Protein AF-A0A6B3HSY4-F1 (afdb_monomer)

Solvent-accessible surface area (backbone atoms only — not comparable to full-atom values): 10167 Å² total; per-residue (Å²): 140,87,86,81,85,81,79,79,84,72,78,78,77,54,71,69,58,59,53,50,51,49,53,52,50,51,50,50,52,51,50,51,55,54,51,50,60,50,37,69,75,64,64,79,68,67,85,64,79,63,54,89,85,59,47,48,79,42,37,30,36,19,16,64,90,52,30,67,61,53,41,52,50,32,53,50,35,42,77,66,58,40,60,59,100,86,37,24,47,36,59,52,71,44,68,39,57,42,70,60,52,18,51,52,33,30,66,38,76,80,81,70,94,45,82,43,77,47,58,89,48,71,73,40,53,63,51,15,45,60,91,73,72,26,54,88,79,85,88,74,82,85,92,73,88,81,85,92,78,91,85,71,59,69,76,59,26,55,77,72,62,43,80,130

Structure (mmCIF, N/CA/C/O backbone):
data_AF-A0A6B3HSY4-F1
#
_entry.id   AF-A0A6B3HSY4-F1
#
loop_
_atom_site.group_PDB
_atom_site.id
_atom_site.type_symbol
_atom_site.label_atom_id
_atom_site.label_alt_id
_atom_site.label_comp_id
_atom_site.label_asym_id
_atom_site.label_entity_id
_atom_site.label_seq_id
_atom_site.pdbx_PDB_ins_code
_atom_site.Cartn_x
_atom_site.Cartn_y
_atom_site.Cartn_z
_atom_site.occupancy
_atom_site.B_iso_or_equiv
_atom_site.auth_seq_id
_atom_site.auth_comp_id
_atom_site.auth_asym_id
_atom_site.auth_atom_id
_atom_site.pdbx_PDB_model_num
ATOM 1 N N . MET A 1 1 ? 69.660 6.585 -79.206 1.00 35.03 1 MET A N 1
ATOM 2 C CA . MET A 1 1 ? 70.051 7.619 -78.227 1.00 35.03 1 MET A CA 1
ATOM 3 C C . MET A 1 1 ? 69.081 8.784 -78.348 1.00 35.03 1 MET A C 1
ATOM 5 O O . MET A 1 1 ? 68.630 9.022 -79.464 1.00 35.03 1 MET A O 1
ATOM 9 N N . PRO A 1 2 ? 68.687 9.367 -77.209 1.00 53.69 2 PRO A N 1
ATOM 10 C CA . PRO A 1 2 ? 67.315 9.768 -76.884 1.00 53.69 2 PRO A CA 1
ATOM 11 C C . PRO A 1 2 ? 67.216 11.296 -76.677 1.00 53.69 2 PRO A C 1
ATOM 13 O O . PRO A 1 2 ? 68.219 11.990 -76.779 1.00 53.69 2 PRO A O 1
ATOM 16 N N . ASP A 1 3 ? 66.038 11.911 -76.698 1.00 45.91 3 ASP A N 1
ATOM 17 C CA . ASP A 1 3 ? 65.198 12.350 -75.564 1.00 45.91 3 ASP A CA 1
ATOM 18 C C . ASP A 1 3 ? 64.244 13.401 -76.208 1.00 45.91 3 ASP A C 1
ATOM 20 O O . ASP A 1 3 ? 64.614 14.037 -77.191 1.00 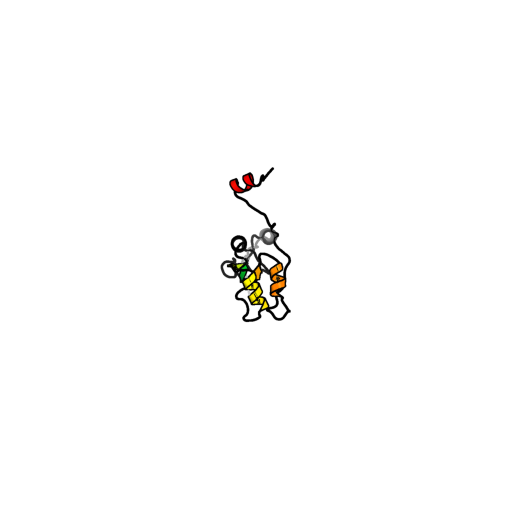45.91 3 ASP A O 1
ATOM 24 N N . ALA A 1 4 ? 62.996 13.639 -75.814 1.00 53.06 4 ALA A N 1
ATOM 25 C CA . ALA A 1 4 ? 62.604 13.990 -74.468 1.00 53.06 4 ALA A CA 1
ATOM 26 C C . ALA A 1 4 ? 61.105 13.756 -74.242 1.00 53.06 4 ALA A C 1
ATOM 28 O O . ALA A 1 4 ? 60.236 14.131 -75.029 1.00 53.06 4 ALA A O 1
ATOM 29 N N . TYR A 1 5 ? 60.856 13.151 -73.092 1.00 53.94 5 TYR A N 1
ATOM 30 C CA . TYR A 1 5 ? 59.591 13.026 -72.398 1.00 53.94 5 TYR A CA 1
ATOM 31 C C . TYR A 1 5 ? 59.143 14.416 -71.913 1.00 53.94 5 TYR A C 1
ATOM 33 O O . TYR A 1 5 ? 59.863 15.058 -71.147 1.00 53.94 5 TYR A O 1
ATOM 41 N N . ALA A 1 6 ? 57.975 14.895 -72.344 1.00 50.16 6 ALA A N 1
ATOM 42 C CA . ALA A 1 6 ? 57.343 16.060 -71.729 1.00 50.16 6 ALA A CA 1
ATOM 43 C C . ALA A 1 6 ? 56.609 15.601 -70.454 1.00 50.16 6 ALA A C 1
ATOM 45 O O . ALA A 1 6 ? 55.813 14.662 -70.533 1.00 50.16 6 ALA A O 1
ATOM 46 N N . PRO A 1 7 ? 56.869 16.199 -69.279 1.00 47.66 7 PRO A N 1
ATOM 47 C CA . PRO A 1 7 ? 56.179 15.816 -68.060 1.00 47.66 7 PRO A CA 1
ATOM 48 C C . PRO A 1 7 ? 54.752 16.370 -68.065 1.00 47.66 7 PRO A C 1
ATOM 50 O O . PRO A 1 7 ? 54.511 17.514 -68.446 1.00 47.66 7 PRO A O 1
ATOM 53 N N . GLU A 1 8 ? 53.811 15.551 -67.599 1.00 49.72 8 GLU A N 1
ATOM 54 C CA . GLU A 1 8 ? 52.477 16.001 -67.218 1.00 49.72 8 GLU A CA 1
ATOM 55 C C . GLU A 1 8 ? 52.598 17.073 -66.128 1.00 49.72 8 GLU A C 1
ATOM 57 O O . GLU A 1 8 ? 53.184 16.834 -65.065 1.00 49.72 8 GLU A O 1
ATOM 62 N N . GLU A 1 9 ? 52.032 18.255 -66.376 1.00 44.28 9 GLU A N 1
ATOM 63 C CA . GLU A 1 9 ? 51.854 19.279 -65.352 1.00 44.28 9 GLU A CA 1
ATOM 64 C C . GLU A 1 9 ? 50.887 18.756 -64.287 1.00 44.28 9 GLU A C 1
ATOM 66 O O . GLU A 1 9 ? 49.662 18.848 -64.381 1.00 44.28 9 GLU A O 1
ATOM 71 N N . ARG A 1 10 ? 51.462 18.180 -63.233 1.00 51.19 10 ARG A N 1
ATOM 72 C CA . ARG A 1 10 ? 50.762 17.895 -61.990 1.00 51.19 10 ARG A CA 1
ATOM 73 C C . ARG A 1 10 ? 50.416 19.237 -61.360 1.00 51.19 10 ARG A C 1
ATOM 75 O O . ARG A 1 10 ? 51.252 19.842 -60.699 1.00 51.19 10 ARG A O 1
ATOM 82 N N . GLY A 1 11 ? 49.193 19.702 -61.615 1.00 46.56 11 GLY A N 1
ATOM 83 C CA . GLY A 1 11 ? 48.657 20.940 -61.067 1.00 46.56 11 GLY A CA 1
ATOM 84 C C . GLY A 1 11 ? 48.938 21.037 -59.571 1.00 46.56 11 GLY A C 1
ATOM 85 O O . GLY A 1 11 ? 48.378 20.287 -58.767 1.00 46.56 11 GLY A O 1
ATOM 86 N N . ASP A 1 12 ? 49.827 21.961 -59.215 1.00 47.53 12 ASP A N 1
ATOM 87 C CA . ASP A 1 12 ? 50.158 22.297 -57.842 1.00 47.53 12 ASP A CA 1
ATOM 88 C C . ASP A 1 12 ? 48.895 22.833 -57.165 1.00 47.53 12 ASP A C 1
ATOM 90 O O . ASP A 1 12 ? 48.492 23.993 -57.313 1.00 47.53 12 ASP A O 1
ATOM 94 N N . ALA A 1 13 ? 48.223 21.963 -56.413 1.00 49.47 13 ALA A N 1
ATOM 95 C CA . ALA A 1 13 ? 47.130 22.354 -55.545 1.00 49.47 13 ALA A CA 1
ATOM 96 C C . ALA A 1 13 ? 47.703 23.259 -54.447 1.00 49.47 13 ALA A C 1
ATOM 98 O O . ALA A 1 13 ? 48.200 22.802 -53.418 1.00 49.47 13 ALA A O 1
ATOM 99 N N . SER A 1 14 ? 47.647 24.564 -54.711 1.00 53.22 14 SER A N 1
ATOM 100 C CA . SER A 1 14 ? 48.175 25.639 -53.874 1.00 53.22 14 SER A CA 1
ATOM 101 C C . SER A 1 14 ? 48.049 25.361 -52.356 1.00 53.22 14 SER A C 1
ATOM 103 O O . SER A 1 14 ? 46.947 25.117 -51.846 1.00 53.22 14 SER A O 1
ATOM 105 N N . PRO A 1 15 ? 49.147 25.472 -51.577 1.00 54.09 15 PRO A N 1
ATOM 106 C CA . PRO A 1 15 ? 49.188 25.103 -50.152 1.00 54.09 15 PRO A CA 1
ATOM 107 C C . PRO A 1 15 ? 48.216 25.916 -49.279 1.00 54.09 15 PRO A C 1
ATOM 109 O O . PRO A 1 15 ? 47.851 25.511 -48.172 1.00 54.09 15 PRO A O 1
ATOM 112 N N . ARG A 1 16 ? 47.743 27.056 -49.797 1.00 54.75 16 ARG A N 1
ATOM 113 C CA . ARG A 1 16 ? 46.742 27.927 -49.169 1.00 54.75 16 ARG A CA 1
ATOM 114 C C . ARG A 1 16 ? 45.350 27.290 -49.119 1.00 54.75 16 ARG A C 1
ATOM 116 O O . ARG A 1 16 ? 44.629 27.505 -48.146 1.00 54.75 16 ARG A O 1
ATOM 123 N N . ARG A 1 17 ? 44.978 26.482 -50.120 1.00 56.47 17 ARG A N 1
ATOM 124 C CA . ARG A 1 17 ? 43.678 25.789 -50.162 1.00 56.47 17 ARG A CA 1
ATOM 125 C C . ARG A 1 17 ? 43.635 24.675 -49.119 1.00 56.47 17 ARG A C 1
ATOM 127 O O . ARG A 1 17 ? 42.695 24.619 -48.338 1.00 56.47 17 ARG A O 1
ATOM 134 N N . ARG A 1 18 ? 44.721 23.898 -49.012 1.00 58.88 18 ARG A N 1
ATOM 135 C CA . ARG A 1 18 ? 44.873 22.819 -48.021 1.00 58.88 18 ARG A CA 1
ATOM 136 C C . ARG A 1 18 ? 44.822 23.339 -46.581 1.00 58.88 18 ARG A C 1
ATOM 138 O O . ARG A 1 18 ? 44.135 22.755 -45.753 1.00 58.88 18 ARG A O 1
ATOM 145 N N . ARG A 1 19 ? 45.478 24.472 -46.289 1.00 60.78 19 ARG A N 1
ATOM 146 C CA . ARG A 1 19 ? 45.417 25.116 -44.960 1.00 60.78 19 ARG A CA 1
ATOM 147 C C . ARG A 1 19 ? 44.016 25.616 -44.602 1.00 60.78 19 ARG A C 1
ATOM 149 O O . ARG A 1 19 ? 43.606 25.455 -43.459 1.00 60.78 19 ARG A O 1
ATOM 156 N N . ARG A 1 20 ? 43.266 26.171 -45.564 1.00 67.75 20 ARG A N 1
ATOM 157 C CA . ARG A 1 20 ? 41.861 26.564 -45.349 1.00 67.75 20 ARG A CA 1
ATOM 158 C C . ARG A 1 20 ? 40.964 25.356 -45.093 1.00 67.75 20 ARG A C 1
ATOM 160 O O . ARG A 1 20 ? 40.154 25.409 -44.180 1.00 67.75 20 ARG A O 1
ATOM 167 N N . THR A 1 21 ? 41.138 24.265 -45.838 1.00 69.00 21 THR A N 1
ATOM 168 C CA . THR A 1 21 ? 40.371 23.030 -45.616 1.00 69.00 21 THR A CA 1
ATOM 169 C C . THR A 1 21 ? 40.663 22.426 -44.245 1.00 69.00 21 THR A C 1
ATOM 171 O O . THR A 1 21 ? 39.731 22.023 -43.562 1.00 69.00 21 THR A O 1
ATOM 174 N N . ILE A 1 22 ? 41.927 22.428 -43.808 1.00 72.44 22 ILE A N 1
ATOM 175 C CA . ILE A 1 22 ? 42.305 21.948 -42.472 1.00 72.44 22 ILE A CA 1
ATOM 176 C C . ILE A 1 22 ? 41.674 22.822 -41.387 1.00 72.44 22 ILE A C 1
ATOM 178 O O . ILE A 1 22 ? 41.094 22.271 -40.465 1.00 72.44 22 ILE A O 1
ATOM 182 N N . ALA A 1 23 ? 41.723 24.152 -41.518 1.00 72.38 23 ALA A N 1
ATOM 183 C CA . ALA A 1 23 ? 41.128 25.068 -40.541 1.00 72.38 23 ALA A CA 1
ATOM 184 C C . ALA A 1 23 ? 39.599 24.930 -40.440 1.00 72.38 23 ALA A C 1
ATOM 186 O O . ALA A 1 23 ? 39.043 24.991 -39.348 1.00 72.38 23 ALA A O 1
ATOM 187 N N . ILE A 1 24 ? 38.918 24.723 -41.572 1.00 73.94 24 ILE A N 1
ATOM 188 C CA . ILE A 1 24 ? 37.468 24.484 -41.603 1.00 73.94 24 ILE A CA 1
ATOM 189 C C . ILE A 1 24 ? 37.142 23.119 -40.988 1.00 73.94 24 ILE A C 1
ATOM 191 O O . ILE A 1 24 ? 36.197 23.015 -40.213 1.00 73.94 24 ILE A O 1
ATOM 195 N N . ALA A 1 25 ? 37.940 22.089 -41.281 1.00 71.31 25 ALA A N 1
ATOM 196 C CA . ALA A 1 25 ? 37.763 20.759 -40.711 1.00 71.31 25 ALA A CA 1
ATOM 197 C C . ALA A 1 25 ? 37.989 20.750 -39.192 1.00 71.31 25 ALA A C 1
ATOM 199 O O . ALA A 1 25 ? 37.183 20.171 -38.472 1.00 71.31 25 ALA A O 1
ATOM 200 N N . THR A 1 26 ? 39.023 21.427 -38.677 1.00 71.31 26 THR A N 1
ATOM 201 C CA . THR A 1 26 ? 39.226 21.542 -37.225 1.00 71.31 26 THR A CA 1
ATOM 202 C C . THR A 1 26 ? 38.129 22.352 -36.554 1.00 71.31 26 THR A C 1
ATOM 204 O O . THR A 1 26 ? 37.686 21.945 -35.488 1.00 71.31 26 THR A O 1
ATOM 207 N N . LEU A 1 27 ? 37.640 23.438 -37.163 1.00 73.81 27 LEU A N 1
ATOM 208 C CA . LEU A 1 27 ? 36.485 24.183 -36.641 1.00 73.81 27 LEU A CA 1
ATOM 209 C C . LEU A 1 27 ? 35.212 23.334 -36.608 1.00 73.81 27 LEU A C 1
ATOM 211 O O . LEU A 1 27 ? 34.491 23.377 -35.618 1.00 73.81 27 LEU A O 1
ATOM 215 N N . LEU A 1 28 ? 34.958 22.538 -37.649 1.00 73.25 28 LEU A N 1
ATOM 216 C CA . LEU A 1 28 ? 33.833 21.602 -37.693 1.00 73.25 28 LEU A CA 1
ATOM 217 C C . LEU A 1 28 ? 33.948 20.530 -36.611 1.00 73.25 28 LEU A C 1
ATOM 219 O O . LEU A 1 28 ? 32.983 20.293 -35.898 1.00 73.25 28 LEU A O 1
ATOM 223 N N . VAL A 1 29 ? 35.123 19.920 -36.443 1.00 73.00 29 VAL A N 1
ATOM 224 C CA . VAL A 1 29 ? 35.352 18.924 -35.385 1.00 73.00 29 VAL A CA 1
ATOM 225 C C . VAL A 1 29 ? 35.188 19.552 -34.003 1.00 73.00 29 VAL A C 1
ATOM 227 O O . VAL A 1 29 ? 34.550 18.951 -33.145 1.00 73.00 29 VAL A O 1
ATOM 230 N N . LEU A 1 30 ? 35.695 20.770 -33.787 1.00 68.44 30 LEU A N 1
ATOM 231 C CA . LEU A 1 30 ? 35.527 21.472 -32.515 1.00 68.44 30 LEU A CA 1
ATOM 232 C C . LEU A 1 30 ? 34.057 21.821 -32.255 1.00 68.44 30 LEU A C 1
ATOM 234 O O . LEU A 1 30 ? 33.612 21.673 -31.126 1.00 68.44 30 LEU A O 1
ATOM 238 N N . ALA A 1 31 ? 33.309 22.239 -33.280 1.00 66.81 31 ALA A N 1
ATOM 239 C CA . ALA A 1 31 ? 31.882 22.550 -33.185 1.00 66.81 31 ALA A CA 1
ATOM 240 C C . ALA A 1 31 ? 31.024 21.301 -32.938 1.00 66.81 31 ALA A C 1
ATOM 242 O O . ALA A 1 31 ? 30.077 21.348 -32.159 1.00 66.81 31 ALA A O 1
ATOM 243 N N . VAL A 1 32 ? 31.370 20.169 -33.557 1.00 63.78 32 VAL A N 1
ATOM 244 C CA . VAL A 1 32 ? 30.716 18.883 -33.291 1.00 63.78 32 VAL A CA 1
ATOM 245 C C . VAL A 1 32 ? 31.055 18.400 -31.882 1.00 63.78 32 VAL A C 1
ATOM 247 O O . VAL A 1 32 ? 30.155 17.968 -31.180 1.00 63.78 32 VAL A O 1
ATOM 250 N N . ALA A 1 33 ? 32.307 18.522 -31.432 1.00 60.44 33 ALA A N 1
ATOM 251 C CA . ALA A 1 33 ? 32.730 18.101 -30.094 1.00 60.44 33 ALA A CA 1
ATOM 252 C C . ALA A 1 33 ? 32.151 18.978 -28.967 1.00 60.44 33 ALA A C 1
ATOM 254 O O . ALA A 1 33 ? 31.811 18.468 -27.900 1.00 60.44 33 ALA A O 1
ATOM 255 N N . THR A 1 34 ? 32.008 20.290 -29.184 1.00 58.34 34 THR A N 1
ATOM 256 C CA . THR A 1 34 ? 31.323 21.173 -28.227 1.00 58.34 34 THR A CA 1
ATOM 257 C C . THR A 1 34 ? 29.809 20.998 -28.287 1.00 58.34 34 THR A C 1
ATOM 259 O O . THR A 1 34 ? 29.166 20.993 -27.240 1.00 58.34 34 THR A O 1
ATOM 262 N N . GLY A 1 35 ? 29.236 20.780 -29.474 1.00 52.75 35 GLY A N 1
ATOM 263 C CA . GLY A 1 35 ? 27.810 20.508 -29.655 1.00 52.75 35 GLY A CA 1
ATOM 264 C C . GLY A 1 35 ? 27.361 19.189 -29.023 1.00 52.75 35 GLY A C 1
ATOM 265 O O . GLY A 1 35 ? 26.340 19.155 -28.338 1.00 52.75 35 GLY A O 1
ATOM 266 N N . THR A 1 36 ? 28.146 18.117 -29.170 1.00 52.06 36 THR A N 1
ATOM 267 C CA . THR A 1 36 ? 27.852 16.833 -28.520 1.00 52.06 36 THR A CA 1
ATOM 268 C C . THR A 1 36 ? 27.968 16.943 -27.009 1.00 52.06 36 THR A C 1
ATOM 270 O O . THR A 1 36 ? 27.047 16.520 -26.325 1.00 52.06 36 THR A O 1
ATOM 273 N N . GLY A 1 37 ? 29.010 17.592 -26.474 1.00 49.25 37 GLY A N 1
ATOM 274 C CA . GLY A 1 37 ? 29.203 17.752 -25.026 1.00 49.25 37 GLY A CA 1
ATOM 275 C C . GLY A 1 37 ? 28.045 18.446 -24.290 1.00 49.25 37 GLY A C 1
ATOM 276 O O . GLY A 1 37 ? 27.751 18.098 -23.146 1.00 49.25 37 GLY A O 1
ATOM 277 N N . VAL A 1 38 ? 27.358 19.392 -24.940 1.00 50.09 38 VAL A N 1
ATOM 278 C CA . VAL A 1 38 ? 26.178 20.073 -24.372 1.00 50.09 38 VAL A CA 1
ATOM 279 C C . VAL A 1 38 ? 24.917 19.209 -24.503 1.00 50.09 38 VAL A C 1
ATOM 281 O O . VAL A 1 38 ? 24.108 19.174 -23.578 1.00 50.09 38 VAL A O 1
ATOM 284 N N . ALA A 1 39 ? 24.774 18.446 -25.590 1.00 48.97 39 ALA A N 1
ATOM 285 C CA . ALA A 1 39 ? 23.638 17.546 -25.789 1.00 48.97 39 ALA A CA 1
ATOM 286 C C . ALA A 1 39 ? 23.619 16.372 -24.791 1.00 48.97 39 ALA A C 1
ATOM 288 O O . ALA A 1 39 ? 22.553 16.038 -24.277 1.00 48.97 39 ALA A O 1
ATOM 289 N N . VAL A 1 40 ? 24.782 15.794 -24.448 1.00 49.88 40 VAL A N 1
ATOM 290 C CA . VAL A 1 40 ? 24.849 14.684 -23.470 1.00 49.88 40 VAL A CA 1
ATOM 291 C C . VAL A 1 40 ? 24.553 15.139 -22.039 1.00 49.88 40 VAL A C 1
ATOM 293 O O . VAL A 1 40 ? 24.049 14.360 -21.240 1.00 49.88 40 VAL A O 1
ATOM 296 N N . LYS A 1 41 ? 24.838 16.404 -21.699 1.00 50.12 41 LYS A N 1
ATOM 297 C CA . LYS A 1 41 ? 24.519 16.976 -20.378 1.00 50.12 41 LYS A CA 1
ATOM 298 C C . LYS A 1 41 ? 23.095 17.527 -20.272 1.00 50.12 41 LYS A C 1
ATOM 300 O O . LYS A 1 41 ? 22.622 17.724 -19.159 1.00 50.12 41 LYS A O 1
ATOM 305 N N . GLY A 1 42 ? 22.437 17.789 -21.402 1.00 46.94 42 GLY A N 1
ATOM 306 C CA . GLY A 1 42 ? 21.089 18.356 -21.466 1.00 46.94 42 GLY A CA 1
ATOM 307 C C . GLY A 1 42 ? 19.950 17.334 -21.517 1.00 46.94 42 GLY A C 1
ATOM 308 O O . GLY A 1 42 ? 18.813 17.744 -21.708 1.00 46.94 42 GLY A O 1
ATOM 309 N N . GLY A 1 43 ? 20.228 16.028 -21.412 1.00 48.66 43 GLY A N 1
ATOM 310 C CA . GLY A 1 43 ? 19.194 14.980 -21.465 1.00 48.66 43 GLY A CA 1
ATOM 311 C C . GLY A 1 43 ? 18.529 14.794 -22.837 1.00 48.66 43 GLY A C 1
ATOM 312 O O . GLY A 1 43 ? 17.602 14.007 -22.969 1.00 48.66 43 GLY A O 1
ATOM 313 N N . LEU A 1 44 ? 19.011 15.480 -23.880 1.00 50.34 44 LEU A N 1
ATOM 314 C CA . LEU A 1 44 ? 18.425 15.446 -25.230 1.00 50.34 44 LEU A CA 1
ATOM 315 C C . LEU A 1 44 ? 18.770 14.171 -26.019 1.00 50.34 44 LEU A C 1
ATOM 317 O O . LEU A 1 44 ? 18.271 13.980 -27.123 1.00 50.34 44 LEU A O 1
ATOM 321 N N . LEU A 1 45 ? 19.638 13.318 -25.470 1.00 48.59 45 LEU A N 1
ATOM 322 C CA . LEU A 1 45 ? 20.042 12.027 -26.033 1.00 48.59 45 LEU A CA 1
ATOM 323 C C . LEU A 1 45 ? 19.936 10.919 -24.977 1.00 48.59 45 LEU A C 1
ATOM 325 O O . LEU A 1 45 ? 20.814 10.061 -24.875 1.00 48.59 45 LEU A O 1
ATOM 329 N N . SER A 1 46 ? 18.882 10.943 -24.159 1.00 50.72 46 SER A N 1
ATOM 330 C CA .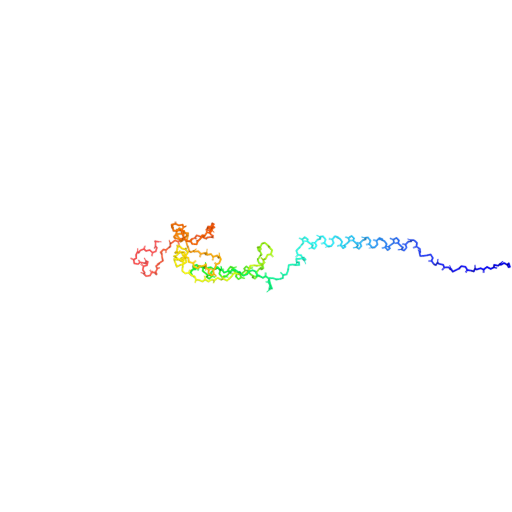 SER A 1 46 ? 18.488 9.751 -23.412 1.00 50.72 46 SER A CA 1
ATOM 331 C C . SER A 1 46 ? 17.974 8.729 -24.425 1.00 50.72 46 SER A C 1
ATOM 333 O O . SER A 1 46 ? 16.7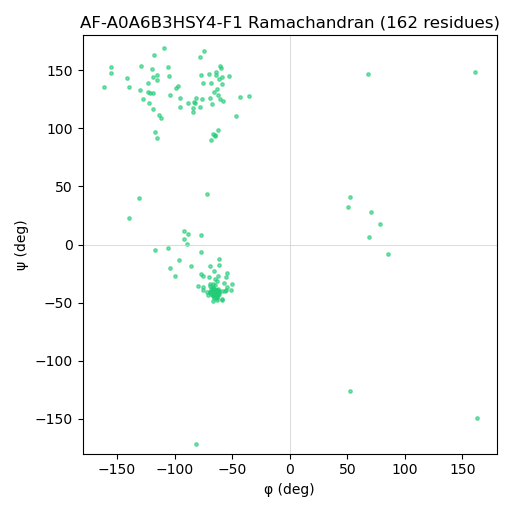98 8.710 -24.762 1.00 50.72 46 SER A O 1
ATOM 335 N N . PHE A 1 47 ? 18.867 7.885 -24.946 1.00 50.78 47 PHE A N 1
ATOM 336 C CA . PHE A 1 47 ? 18.511 6.652 -25.657 1.00 50.78 47 PHE A CA 1
ATOM 337 C C . PHE A 1 47 ? 17.973 5.606 -24.668 1.00 50.78 47 PHE A C 1
ATOM 339 O O . PHE A 1 47 ? 18.391 4.452 -24.683 1.00 50.78 47 PHE A O 1
ATOM 346 N N . SER A 1 48 ? 17.122 6.021 -23.736 1.00 55.62 48 SER A N 1
ATOM 347 C CA . SER A 1 48 ? 16.382 5.086 -22.916 1.00 55.62 48 SER A CA 1
ATOM 348 C C . SER A 1 48 ? 15.240 4.575 -23.781 1.00 55.62 48 SER A C 1
ATOM 350 O O . SER A 1 48 ? 14.427 5.383 -24.228 1.00 55.62 48 SER A O 1
ATOM 352 N N . GLU A 1 49 ? 15.206 3.268 -24.051 1.00 60.03 49 GLU A N 1
ATOM 353 C CA . GLU A 1 49 ? 14.002 2.611 -24.572 1.00 60.03 49 GLU A CA 1
ATOM 354 C C . GLU A 1 49 ? 12.797 3.140 -23.786 1.00 60.03 49 GLU A C 1
ATOM 356 O O . GLU A 1 49 ? 12.839 3.199 -22.548 1.00 60.03 49 GLU A O 1
ATOM 361 N N . SER A 1 50 ? 11.792 3.636 -24.511 1.00 66.25 50 SER A N 1
ATOM 362 C CA . SER A 1 50 ? 10.530 4.089 -23.930 1.00 66.25 50 SER A CA 1
ATOM 363 C C . SER A 1 50 ? 9.964 2.973 -23.062 1.00 66.25 50 SER A C 1
ATOM 365 O O . SER A 1 50 ? 10.108 1.795 -23.394 1.00 66.25 50 SER A O 1
ATOM 367 N N . CYS A 1 51 ? 9.312 3.328 -21.955 1.00 70.50 51 CYS A N 1
ATOM 368 C CA . CYS A 1 51 ? 8.790 2.328 -21.017 1.00 70.50 51 CYS A CA 1
ATOM 369 C C . CYS A 1 51 ? 7.740 1.383 -21.634 1.00 70.50 51 CYS A C 1
ATOM 371 O O . CYS A 1 51 ? 7.422 0.365 -21.026 1.00 70.50 51 CYS A O 1
ATOM 373 N N . GLU A 1 52 ? 7.242 1.711 -22.830 1.00 67.38 52 GLU A N 1
ATOM 374 C CA . GLU A 1 52 ? 6.222 0.983 -23.591 1.00 67.38 52 GLU A CA 1
ATOM 375 C C . GLU A 1 52 ? 6.495 -0.523 -23.753 1.00 67.38 52 GLU A C 1
ATOM 377 O O . GLU A 1 52 ? 5.543 -1.294 -23.699 1.00 67.38 52 GLU A O 1
ATOM 382 N N . ASP A 1 53 ? 7.759 -0.956 -23.873 1.00 70.81 53 ASP A N 1
ATOM 383 C CA . ASP A 1 53 ? 8.089 -2.364 -24.171 1.00 70.81 53 ASP A CA 1
ATOM 384 C C . ASP A 1 53 ? 8.890 -3.091 -23.071 1.00 70.81 53 ASP A C 1
ATOM 386 O O . ASP A 1 53 ? 9.152 -4.291 -23.187 1.00 70.81 53 ASP A O 1
ATOM 390 N N . SER A 1 54 ? 9.305 -2.404 -21.999 1.00 79.81 54 SER A N 1
ATOM 391 C CA . SER A 1 54 ? 10.270 -2.965 -21.034 1.00 79.81 54 SER A CA 1
ATOM 392 C C . SER A 1 54 ? 9.973 -2.658 -19.563 1.00 79.81 54 SER A C 1
ATOM 394 O O . SER A 1 54 ? 10.895 -2.646 -18.738 1.00 79.81 54 SER A O 1
ATOM 396 N N . ALA A 1 55 ? 8.720 -2.353 -19.223 1.00 87.62 55 ALA A N 1
ATOM 397 C CA . ALA A 1 55 ? 8.336 -2.114 -17.837 1.00 87.62 55 ALA A CA 1
ATOM 398 C C . ALA A 1 55 ? 8.401 -3.404 -17.002 1.00 87.62 55 ALA A C 1
ATOM 400 O O . ALA A 1 55 ? 8.020 -4.489 -17.442 1.00 87.62 55 ALA A O 1
ATOM 401 N N . VAL A 1 56 ? 8.901 -3.279 -15.775 1.00 92.19 56 VAL A N 1
ATOM 402 C CA . VAL A 1 56 ? 8.884 -4.353 -14.784 1.00 92.19 56 VAL A CA 1
ATOM 403 C C . VAL A 1 56 ? 7.528 -4.329 -14.097 1.00 92.19 56 VAL A C 1
ATOM 405 O O . VAL A 1 56 ? 7.217 -3.376 -13.383 1.00 92.19 56 VAL A O 1
ATOM 408 N N . HIS A 1 57 ? 6.749 -5.390 -14.301 1.00 93.62 57 HIS A N 1
ATOM 409 C CA . HIS A 1 57 ? 5.455 -5.562 -13.651 1.00 93.62 57 HIS A CA 1
ATOM 410 C C . HIS A 1 57 ? 5.625 -5.990 -12.189 1.00 93.62 57 HIS A C 1
ATOM 412 O O . HIS A 1 57 ? 6.267 -7.003 -11.899 1.00 93.62 57 HIS A O 1
ATOM 418 N N . LEU A 1 58 ? 5.019 -5.238 -11.275 1.00 95.62 58 LEU A N 1
ATOM 419 C CA . LEU A 1 58 ? 4.984 -5.504 -9.841 1.00 95.62 58 LEU A CA 1
ATOM 420 C C . LEU A 1 58 ? 3.532 -5.583 -9.376 1.00 95.62 58 LEU A C 1
ATOM 422 O O . LEU A 1 58 ? 2.741 -4.693 -9.660 1.00 95.62 58 LEU A O 1
ATOM 426 N N . SER A 1 59 ? 3.185 -6.620 -8.623 1.00 97.62 59 SER A N 1
ATOM 427 C CA . SER A 1 59 ? 1.873 -6.754 -7.988 1.00 97.62 59 SER A CA 1
ATOM 428 C C . SER A 1 59 ? 1.933 -6.231 -6.552 1.00 97.62 59 SER A C 1
ATOM 430 O O . SER A 1 59 ? 2.783 -6.649 -5.753 1.00 97.62 59 SER A O 1
ATOM 432 N N . LEU A 1 60 ? 1.029 -5.307 -6.225 1.00 98.00 60 LEU A N 1
ATOM 433 C CA . LEU A 1 60 ? 0.909 -4.653 -4.928 1.00 98.00 60 LEU A CA 1
ATOM 434 C C . LEU A 1 60 ? -0.488 -4.878 -4.341 1.00 98.00 60 LEU A C 1
ATOM 436 O O . LEU A 1 60 ? -1.497 -4.461 -4.909 1.00 98.00 60 LEU A O 1
ATOM 440 N N . ALA A 1 61 ? -0.551 -5.477 -3.154 1.00 98.19 61 ALA A N 1
ATOM 441 C CA . ALA A 1 61 ? -1.770 -5.549 -2.360 1.00 98.19 61 ALA A CA 1
ATOM 442 C C . ALA A 1 61 ? -1.884 -4.318 -1.452 1.00 98.19 61 ALA A C 1
ATOM 444 O O . ALA A 1 61 ? -1.017 -4.082 -0.615 1.00 98.19 61 ALA A O 1
ATOM 445 N N . ALA A 1 62 ? -2.962 -3.549 -1.586 1.00 98.44 62 ALA A N 1
ATOM 446 C CA . ALA A 1 62 ? -3.245 -2.387 -0.742 1.00 98.44 62 ALA A CA 1
ATOM 447 C C . ALA A 1 62 ? -4.567 -2.553 0.011 1.00 98.44 62 ALA A C 1
ATOM 449 O O . ALA A 1 62 ? -5.501 -3.191 -0.496 1.00 98.44 62 ALA A O 1
ATOM 450 N N . SER A 1 63 ? -4.675 -1.931 1.188 1.00 98.19 63 SER A N 1
ATOM 451 C CA . SER A 1 63 ? -5.951 -1.863 1.901 1.00 98.19 63 SER A CA 1
ATOM 452 C C . SER A 1 63 ? -7.021 -1.161 1.038 1.00 98.19 63 SER A C 1
ATOM 454 O O . SER A 1 63 ? -6.703 -0.248 0.264 1.00 98.19 63 SER A O 1
ATOM 456 N N . PRO A 1 64 ? -8.301 -1.581 1.088 1.00 98.19 64 PRO A N 1
ATOM 457 C CA . PRO A 1 64 ? -9.304 -1.093 0.137 1.00 98.19 64 PRO A CA 1
ATOM 458 C C . PRO A 1 64 ? -9.564 0.419 0.199 1.00 98.19 64 PRO A C 1
ATOM 460 O O . PRO A 1 64 ? -9.960 1.011 -0.803 1.00 98.19 64 PRO A O 1
ATOM 463 N N . ASP A 1 65 ? -9.342 1.033 1.358 1.00 95.50 65 ASP A N 1
ATOM 464 C CA . ASP A 1 65 ? -9.506 2.461 1.626 1.00 95.50 65 ASP A CA 1
ATOM 465 C C . ASP A 1 65 ? -8.382 3.331 1.038 1.00 95.50 65 ASP A C 1
ATOM 467 O O . ASP A 1 65 ? -8.647 4.478 0.676 1.00 95.50 65 ASP A O 1
ATOM 471 N N . ILE A 1 66 ? -7.170 2.790 0.856 1.00 96.62 66 ILE A N 1
ATOM 472 C CA . ILE A 1 66 ? -6.038 3.515 0.246 1.00 96.62 66 ILE A CA 1
ATOM 473 C C . ILE A 1 66 ? -5.759 3.092 -1.202 1.00 96.62 66 ILE A C 1
ATOM 475 O O . ILE A 1 66 ? -5.156 3.855 -1.958 1.00 96.62 66 ILE A O 1
ATOM 479 N N . ALA A 1 67 ? -6.224 1.913 -1.631 1.00 98.19 67 ALA A N 1
ATOM 480 C CA . ALA A 1 67 ? -5.944 1.361 -2.958 1.00 98.19 67 ALA A CA 1
ATOM 481 C C . ALA A 1 67 ? -6.236 2.320 -4.138 1.00 98.19 67 ALA A C 1
ATOM 483 O O . ALA A 1 67 ? -5.431 2.350 -5.068 1.00 98.19 67 ALA A O 1
ATOM 484 N N . PRO A 1 68 ? -7.319 3.131 -4.150 1.00 98.00 68 PRO A N 1
ATOM 485 C CA . PRO A 1 68 ? -7.539 4.107 -5.223 1.00 98.00 68 PRO A CA 1
ATOM 486 C C . PRO A 1 68 ? -6.447 5.181 -5.312 1.00 98.00 68 PRO A C 1
ATOM 488 O O . PRO A 1 68 ? -6.054 5.555 -6.412 1.00 98.00 68 PRO A O 1
ATOM 491 N N . ALA A 1 69 ? -5.939 5.657 -4.172 1.00 97.25 69 ALA A N 1
ATOM 492 C CA . ALA A 1 69 ? -4.861 6.642 -4.144 1.00 97.25 69 ALA A CA 1
ATOM 493 C C . ALA A 1 69 ? -3.540 6.027 -4.627 1.00 97.25 69 ALA A C 1
ATOM 495 O O . ALA A 1 69 ? -2.823 6.640 -5.411 1.00 97.25 69 ALA A O 1
ATOM 496 N N . VAL A 1 70 ? -3.255 4.787 -4.218 1.00 97.62 70 VAL A N 1
ATOM 497 C CA . VAL A 1 70 ? -2.057 4.054 -4.655 1.00 97.62 70 VAL A CA 1
ATOM 498 C C . VAL A 1 70 ? -2.090 3.778 -6.161 1.00 97.62 70 VAL A C 1
ATOM 500 O O . VAL A 1 70 ? -1.070 3.948 -6.820 1.00 97.62 70 VAL A O 1
ATOM 503 N N . ARG A 1 71 ? -3.255 3.433 -6.732 1.00 98.44 71 ARG A N 1
ATOM 504 C CA . ARG A 1 71 ? -3.425 3.292 -8.192 1.00 98.44 71 ARG A CA 1
ATOM 505 C C . ARG A 1 71 ? -3.111 4.575 -8.940 1.00 98.44 71 ARG A C 1
ATOM 507 O O . ARG A 1 71 ? -2.352 4.531 -9.895 1.00 98.44 71 ARG A O 1
ATOM 514 N N . ALA A 1 72 ? -3.643 5.706 -8.481 1.00 98.12 72 ALA A N 1
ATOM 515 C CA . ALA A 1 72 ? -3.367 6.991 -9.115 1.00 98.12 72 ALA A CA 1
ATOM 516 C C . ALA A 1 72 ? -1.859 7.306 -9.125 1.00 98.12 72 ALA A C 1
ATOM 518 O O . ALA A 1 72 ? -1.337 7.767 -10.134 1.00 98.12 72 ALA A O 1
ATOM 519 N N . ILE A 1 73 ? -1.153 6.991 -8.033 1.00 97.00 73 ILE A N 1
ATOM 520 C CA . ILE A 1 73 ? 0.307 7.145 -7.948 1.00 97.00 73 ILE A CA 1
ATOM 521 C C . ILE A 1 73 ? 1.025 6.185 -8.909 1.00 97.00 73 ILE A C 1
ATOM 523 O O . ILE A 1 73 ? 1.970 6.597 -9.572 1.00 97.00 73 ILE A O 1
ATOM 527 N N . ALA A 1 74 ? 0.596 4.923 -8.998 1.00 95.94 74 ALA A N 1
ATOM 528 C CA . ALA A 1 74 ? 1.177 3.936 -9.911 1.00 95.94 74 ALA A CA 1
ATOM 529 C C . ALA A 1 74 ? 0.999 4.335 -11.387 1.00 95.94 74 ALA A C 1
ATOM 531 O O . ALA A 1 74 ? 1.956 4.302 -12.157 1.00 95.94 74 ALA A O 1
ATOM 532 N N . GLU A 1 75 ? -0.203 4.778 -11.761 1.00 95.44 75 GLU A N 1
ATOM 533 C CA . GLU A 1 75 ? -0.517 5.275 -13.104 1.00 95.44 75 GLU A CA 1
ATOM 534 C C . GLU A 1 75 ? 0.306 6.524 -13.446 1.00 95.44 75 GLU A C 1
ATOM 536 O O . GLU A 1 75 ? 0.870 6.620 -14.536 1.00 95.44 75 GLU A O 1
ATOM 541 N N . GLU A 1 76 ? 0.429 7.465 -12.504 1.00 95.62 76 GLU A N 1
ATOM 542 C CA . GLU A 1 76 ? 1.269 8.653 -12.665 1.00 95.62 76 GLU A CA 1
ATOM 543 C C . GLU A 1 76 ? 2.756 8.286 -12.787 1.00 95.62 76 GLU A C 1
ATOM 545 O O . GLU A 1 76 ? 3.471 8.871 -13.602 1.00 95.62 76 GLU A O 1
ATOM 550 N N . ALA A 1 77 ? 3.233 7.304 -12.019 1.00 93.06 77 ALA A N 1
ATOM 551 C CA . ALA A 1 77 ? 4.611 6.833 -12.094 1.00 93.06 77 ALA A CA 1
ATOM 552 C C . ALA A 1 77 ? 4.923 6.209 -13.462 1.00 93.06 77 ALA A C 1
ATOM 554 O O . ALA A 1 77 ? 5.962 6.519 -14.046 1.00 93.06 77 ALA A O 1
ATOM 555 N N . LEU A 1 78 ? 4.011 5.397 -14.004 1.00 91.00 78 LEU A N 1
ATOM 556 C CA . LEU A 1 78 ? 4.155 4.814 -15.336 1.00 91.00 78 LEU A CA 1
ATOM 557 C C . LEU A 1 78 ? 4.111 5.892 -16.430 1.00 91.00 78 LEU A C 1
ATOM 559 O O . LEU A 1 78 ? 4.978 5.918 -17.303 1.00 91.00 78 LEU A O 1
ATOM 563 N N . ALA A 1 79 ? 3.152 6.822 -16.358 1.00 91.62 79 ALA A N 1
ATOM 564 C CA . ALA A 1 79 ? 3.005 7.910 -17.330 1.00 91.62 79 ALA A CA 1
ATOM 565 C C . ALA A 1 79 ? 4.209 8.867 -17.351 1.00 91.62 79 ALA A C 1
ATOM 567 O O . ALA A 1 79 ? 4.548 9.417 -18.398 1.00 91.62 79 ALA A O 1
ATOM 568 N N . ASN A 1 80 ? 4.861 9.053 -16.202 1.00 91.50 80 ASN A N 1
ATOM 569 C CA . ASN A 1 80 ? 6.071 9.861 -16.067 1.00 91.50 80 ASN A CA 1
ATOM 570 C C . ASN A 1 80 ? 7.367 9.067 -16.303 1.00 91.50 80 ASN A C 1
ATOM 572 O O . ASN A 1 80 ? 8.448 9.595 -16.041 1.00 91.50 80 ASN A O 1
ATOM 576 N N . GLU A 1 81 ? 7.276 7.817 -16.771 1.00 90.00 81 GLU A N 1
ATOM 577 C CA . GLU A 1 81 ? 8.422 6.938 -17.014 1.00 90.00 81 GLU A CA 1
ATOM 578 C C . GLU A 1 81 ? 9.361 6.822 -15.798 1.00 90.00 81 GLU A C 1
ATOM 580 O O . GLU A 1 81 ? 10.590 6.854 -15.927 1.00 90.00 81 GLU A O 1
ATOM 585 N N . VAL A 1 82 ? 8.797 6.719 -14.588 1.00 90.19 82 VAL A N 1
ATOM 586 C CA . VAL A 1 82 ? 9.581 6.573 -13.355 1.00 90.19 82 VAL A CA 1
ATOM 587 C C . VAL A 1 82 ? 10.387 5.276 -13.414 1.00 90.19 82 VAL A C 1
ATOM 589 O O . VAL A 1 82 ? 9.852 4.193 -13.664 1.00 90.19 82 VAL A O 1
ATOM 592 N N . ARG A 1 83 ? 11.697 5.393 -13.162 1.00 89.25 83 ARG A N 1
ATOM 593 C CA . ARG A 1 83 ? 12.651 4.281 -13.228 1.00 89.25 83 ARG A CA 1
ATOM 594 C C . ARG A 1 83 ? 13.255 3.961 -11.870 1.00 89.25 83 ARG A C 1
ATOM 596 O O . ARG A 1 83 ? 13.636 4.867 -11.132 1.00 89.25 83 ARG A O 1
ATOM 603 N N . SER A 1 84 ? 13.442 2.673 -11.611 1.00 87.62 84 SER A N 1
ATOM 604 C CA . SER A 1 84 ? 14.291 2.153 -10.540 1.00 87.62 84 SER A CA 1
ATOM 605 C C . SER A 1 84 ? 15.358 1.254 -11.154 1.00 87.62 84 SER A C 1
ATOM 607 O O . SER A 1 84 ? 15.057 0.441 -12.024 1.00 87.62 84 SER A O 1
ATOM 609 N N . ASP A 1 85 ? 16.622 1.470 -10.792 1.00 86.44 85 ASP A N 1
ATOM 610 C CA . ASP A 1 85 ? 17.779 0.774 -11.377 1.00 86.44 85 ASP A CA 1
ATOM 611 C C . ASP A 1 85 ? 17.815 0.778 -12.921 1.00 86.44 85 ASP A C 1
ATOM 613 O O . ASP A 1 85 ? 18.305 -0.144 -13.565 1.00 86.44 85 ASP A O 1
ATOM 617 N N . GLY A 1 86 ? 17.293 1.846 -13.536 1.00 86.12 86 GLY A N 1
ATOM 618 C CA . GLY A 1 86 ? 17.216 2.008 -14.993 1.00 86.12 86 GLY A CA 1
ATOM 619 C C . GLY A 1 86 ? 15.988 1.368 -15.655 1.00 86.12 86 GLY A C 1
ATOM 620 O O . GLY A 1 86 ? 15.727 1.653 -16.827 1.00 86.12 86 GLY A O 1
ATOM 621 N N . HIS A 1 87 ? 15.201 0.591 -14.910 1.00 87.62 87 HIS A N 1
ATOM 622 C CA . HIS A 1 87 ? 13.994 -0.084 -15.379 1.00 87.62 87 HIS A CA 1
ATOM 623 C C . HIS A 1 87 ? 12.735 0.704 -15.033 1.00 87.62 87 HIS A C 1
ATOM 625 O O . HIS A 1 87 ? 12.598 1.199 -13.916 1.00 87.62 87 HIS A O 1
ATOM 631 N N . CYS A 1 88 ? 11.807 0.803 -15.981 1.00 90.88 88 CYS A N 1
ATOM 632 C CA . CYS A 1 88 ? 10.502 1.399 -15.724 1.00 90.88 88 CYS A CA 1
ATOM 633 C C . CYS A 1 88 ? 9.667 0.495 -14.822 1.00 90.88 88 CYS A C 1
ATOM 635 O O . CYS A 1 88 ? 9.775 -0.729 -14.907 1.00 90.88 88 CYS A O 1
ATOM 637 N N . LEU A 1 89 ? 8.833 1.099 -13.985 1.00 91.75 89 LEU A N 1
ATOM 638 C CA . LEU A 1 89 ? 7.952 0.378 -13.076 1.00 91.75 89 LEU A CA 1
ATOM 639 C C . LEU A 1 89 ? 6.520 0.411 -13.607 1.00 91.75 89 LEU A C 1
ATOM 641 O O . LEU A 1 89 ? 5.998 1.488 -13.884 1.00 91.75 89 LEU A O 1
ATOM 645 N N . ASP A 1 90 ? 5.889 -0.756 -13.698 1.00 93.94 90 ASP A N 1
ATOM 646 C CA . ASP A 1 90 ? 4.445 -0.888 -13.879 1.00 93.94 90 ASP A CA 1
ATOM 647 C C . ASP A 1 90 ? 3.877 -1.642 -12.675 1.00 93.94 90 ASP A C 1
ATOM 649 O O . ASP A 1 90 ? 4.264 -2.779 -12.406 1.00 93.94 90 ASP A O 1
ATOM 653 N N . VAL A 1 91 ? 3.018 -0.989 -11.895 1.00 96.88 91 VAL A N 1
ATOM 654 C CA . VAL A 1 91 ? 2.532 -1.524 -10.618 1.00 96.88 91 VAL A CA 1
ATOM 655 C C . VAL A 1 91 ? 1.040 -1.814 -10.721 1.00 96.88 91 VAL A C 1
ATOM 657 O O . VAL A 1 91 ? 0.225 -0.894 -10.750 1.00 96.88 91 VAL A O 1
ATOM 660 N N . ASP A 1 92 ? 0.678 -3.096 -10.701 1.00 97.69 92 ASP A N 1
ATOM 661 C CA . ASP A 1 92 ? -0.710 -3.536 -10.594 1.00 97.69 92 ASP A CA 1
ATOM 662 C C . ASP A 1 92 ? -1.151 -3.531 -9.126 1.00 97.69 92 ASP A C 1
ATOM 664 O O . ASP A 1 92 ? -0.542 -4.174 -8.268 1.00 97.69 92 ASP A O 1
ATOM 668 N N . VAL A 1 93 ? -2.214 -2.785 -8.818 1.00 98.38 93 VAL A N 1
ATOM 669 C CA . VAL A 1 93 ? -2.672 -2.558 -7.442 1.00 98.38 93 VAL A CA 1
ATOM 670 C C . VAL A 1 93 ? -4.009 -3.246 -7.191 1.00 98.38 93 VAL A C 1
ATOM 672 O O . VAL A 1 93 ? -5.088 -2.776 -7.593 1.00 98.38 93 VAL A O 1
ATOM 675 N N . VAL A 1 94 ? -3.961 -4.306 -6.390 1.00 97.94 94 VAL A N 1
ATOM 676 C CA . VAL A 1 94 ? -5.131 -5.074 -5.968 1.00 97.94 94 VAL A CA 1
ATOM 677 C C . VAL A 1 94 ? -5.597 -4.649 -4.576 1.00 97.94 94 VAL A C 1
ATOM 679 O O . VAL A 1 94 ? -4.812 -4.494 -3.644 1.00 97.94 94 VAL A O 1
ATOM 682 N N . ALA A 1 95 ? -6.908 -4.457 -4.415 1.00 98.25 95 ALA A N 1
ATOM 683 C CA . ALA A 1 95 ? -7.491 -4.155 -3.110 1.00 98.25 95 ALA A CA 1
ATOM 684 C C . ALA A 1 95 ? -7.699 -5.451 -2.313 1.00 98.25 95 ALA A C 1
ATOM 686 O O . ALA A 1 95 ? -8.420 -6.350 -2.759 1.00 98.25 95 ALA A O 1
ATOM 687 N N . ARG A 1 96 ? -7.095 -5.543 -1.125 1.00 98.06 96 ARG A N 1
ATOM 688 C CA . ARG A 1 96 ? -7.211 -6.686 -0.209 1.00 98.06 96 ARG A CA 1
ATOM 689 C C . ARG A 1 96 ? -7.331 -6.183 1.227 1.00 98.06 96 ARG A C 1
ATOM 691 O O . ARG A 1 96 ? -6.584 -5.305 1.633 1.00 98.06 96 ARG A O 1
ATOM 698 N N . ASP A 1 97 ? -8.253 -6.751 2.004 1.00 97.88 97 ASP A N 1
ATOM 699 C CA . ASP A 1 97 ? -8.387 -6.404 3.424 1.00 97.88 97 ASP A CA 1
ATOM 700 C C . ASP A 1 97 ? -7.087 -6.728 4.181 1.00 97.88 97 ASP A C 1
ATOM 702 O O . ASP A 1 97 ? -6.648 -7.882 4.171 1.00 97.88 97 ASP A O 1
ATOM 706 N N . SER A 1 98 ? -6.509 -5.748 4.883 1.00 97.06 98 SER A N 1
ATOM 707 C CA . SER A 1 98 ? -5.227 -5.902 5.588 1.00 97.06 98 SER A CA 1
ATOM 708 C C . SER A 1 98 ? -5.229 -7.073 6.568 1.00 97.06 98 SER A C 1
ATOM 710 O O . SER A 1 98 ? -4.262 -7.827 6.618 1.00 97.06 98 SER A O 1
ATOM 712 N N . TYR A 1 99 ? -6.338 -7.297 7.285 1.00 95.75 99 TYR A N 1
ATOM 713 C CA . TYR A 1 99 ? -6.446 -8.416 8.226 1.00 95.75 99 TYR A CA 1
ATOM 714 C C . TYR A 1 99 ? -6.378 -9.785 7.542 1.00 95.75 99 TYR A C 1
ATOM 716 O O . TYR A 1 99 ? -5.808 -10.714 8.103 1.00 95.75 99 TYR A O 1
ATOM 724 N N . LYS A 1 100 ? -6.928 -9.919 6.325 1.00 95.50 100 LYS A N 1
ATOM 725 C CA . LYS A 1 100 ? -6.881 -11.179 5.568 1.00 95.50 100 LYS A CA 1
ATOM 726 C C . LYS A 1 100 ? -5.481 -11.444 5.048 1.00 95.50 100 LYS A C 1
ATOM 728 O O . LYS A 1 100 ? -5.037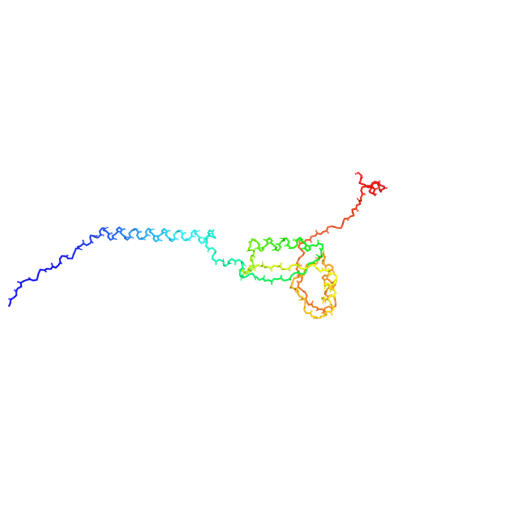 -12.585 5.077 1.00 95.50 100 LYS A O 1
ATOM 733 N N . VAL A 1 101 ? -4.803 -10.398 4.571 1.00 95.88 101 VAL A N 1
ATOM 734 C CA . VAL A 1 101 ? -3.407 -10.498 4.139 1.00 95.88 101 VAL A CA 1
ATOM 735 C C . VAL A 1 101 ? -2.524 -10.874 5.328 1.00 95.88 101 VAL A C 1
ATOM 737 O O . VAL A 1 101 ? -1.776 -11.839 5.234 1.00 95.88 101 VAL A O 1
ATOM 740 N N . ALA A 1 102 ? -2.683 -10.200 6.470 1.00 95.00 102 ALA A N 1
ATOM 741 C CA . ALA A 1 102 ? -1.949 -10.511 7.693 1.00 95.00 102 ALA A CA 1
ATOM 742 C C . ALA A 1 102 ? -2.186 -11.953 8.168 1.00 95.00 102 ALA A C 1
ATOM 744 O O . ALA A 1 102 ? -1.227 -12.665 8.448 1.00 95.00 102 ALA A O 1
ATOM 745 N N . ASP A 1 103 ? -3.442 -12.411 8.209 1.00 93.00 103 ASP A N 1
ATOM 746 C CA . ASP A 1 103 ? -3.778 -13.788 8.592 1.00 93.00 103 ASP A CA 1
ATOM 747 C C . ASP A 1 103 ? -3.174 -14.819 7.620 1.00 93.00 103 ASP A C 1
ATOM 749 O O . ASP A 1 103 ? -2.672 -15.855 8.057 1.00 93.00 103 ASP A O 1
ATOM 753 N N . ALA A 1 104 ? -3.189 -14.540 6.311 1.00 92.56 104 ALA A N 1
ATOM 754 C CA . ALA A 1 104 ? -2.604 -15.419 5.298 1.00 92.56 104 ALA A CA 1
ATOM 755 C C . ALA A 1 104 ? -1.074 -15.506 5.417 1.00 92.56 104 ALA A C 1
ATOM 757 O O . ALA A 1 104 ? -0.515 -16.601 5.363 1.00 92.56 104 ALA A O 1
ATOM 758 N N . LEU A 1 105 ? -0.403 -14.369 5.628 1.00 93.44 105 LEU A N 1
ATOM 759 C CA . LEU A 1 105 ? 1.045 -14.321 5.834 1.00 93.44 105 LEU A CA 1
ATOM 760 C C . LEU A 1 105 ? 1.444 -15.028 7.138 1.00 93.44 105 LEU A C 1
ATOM 762 O O . LEU A 1 105 ? 2.371 -15.838 7.126 1.00 93.44 105 LEU A O 1
ATOM 766 N N . ALA A 1 106 ? 0.707 -14.800 8.229 1.00 92.62 106 ALA A N 1
ATOM 767 C CA . ALA A 1 106 ? 0.963 -15.419 9.531 1.00 92.62 106 ALA A CA 1
ATOM 768 C C . ALA A 1 106 ? 0.721 -16.934 9.539 1.00 92.62 106 ALA A C 1
ATOM 770 O O . ALA A 1 106 ? 1.439 -17.670 10.215 1.00 92.62 106 ALA A O 1
ATOM 771 N N . GLY A 1 107 ? -0.299 -17.404 8.813 1.00 88.62 107 GLY A N 1
ATOM 772 C CA . GLY A 1 107 ? -0.670 -18.818 8.768 1.00 88.62 107 GLY A CA 1
ATOM 773 C C . GLY A 1 107 ? 0.387 -19.714 8.120 1.00 88.62 107 GLY A C 1
ATOM 774 O O . GLY A 1 107 ? 0.420 -20.912 8.406 1.00 88.62 107 GLY A O 1
ATOM 775 N N . GLY A 1 108 ? 1.253 -19.139 7.279 1.00 78.81 108 GLY A N 1
ATOM 776 C CA . GLY A 1 108 ? 2.141 -19.902 6.409 1.00 78.81 108 GLY A CA 1
ATOM 777 C C . GLY A 1 108 ? 1.349 -20.639 5.322 1.00 78.81 108 GLY A C 1
ATOM 778 O O . GLY A 1 108 ? 0.202 -21.046 5.507 1.00 78.81 108 GLY A O 1
ATOM 779 N N . GLY A 1 109 ? 1.930 -20.797 4.136 1.00 79.31 109 GLY A N 1
ATOM 780 C CA . GLY A 1 109 ? 1.209 -21.405 3.023 1.00 79.31 109 GLY A CA 1
ATOM 781 C C . GLY A 1 109 ? 1.848 -21.121 1.679 1.00 79.31 109 GLY A C 1
ATOM 782 O O . GLY A 1 109 ? 3.068 -20.997 1.572 1.00 79.31 109 GLY A O 1
ATOM 783 N N . GLU A 1 110 ? 1.009 -21.052 0.650 1.00 84.25 110 GLU A N 1
ATOM 784 C CA . GLU A 1 110 ? 1.445 -20.670 -0.687 1.00 84.25 110 GLU A CA 1
ATOM 785 C C . GLU A 1 110 ? 1.955 -19.228 -0.699 1.00 84.25 110 GLU A C 1
ATOM 787 O O . GLU A 1 110 ? 1.468 -18.372 0.045 1.00 84.25 110 GLU A O 1
ATOM 792 N N . ALA A 1 111 ? 2.965 -18.979 -1.531 1.00 86.19 111 ALA A N 1
ATOM 793 C CA . ALA A 1 111 ? 3.494 -17.639 -1.702 1.00 86.19 111 ALA A CA 1
ATOM 794 C C . ALA A 1 111 ? 2.373 -16.697 -2.184 1.00 86.19 111 ALA A C 1
ATOM 796 O O . ALA A 1 111 ? 1.580 -17.095 -3.042 1.00 86.19 111 ALA A O 1
ATOM 797 N N . PRO A 1 112 ? 2.291 -15.467 -1.649 1.00 91.44 112 PRO A N 1
ATOM 798 C CA . PRO A 1 112 ? 1.303 -14.501 -2.101 1.00 91.44 112 PRO A CA 1
ATOM 799 C C . PRO A 1 112 ? 1.464 -14.193 -3.594 1.00 91.44 112 PRO A C 1
ATOM 801 O O . PRO A 1 112 ? 2.565 -14.215 -4.144 1.00 91.44 112 PRO A O 1
ATOM 804 N N . ASP A 1 113 ? 0.354 -13.835 -4.236 1.00 93.56 113 ASP A N 1
ATOM 805 C CA . ASP A 1 113 ? 0.285 -13.371 -5.628 1.00 93.56 113 ASP A CA 1
ATOM 806 C C . ASP A 1 113 ? 0.744 -11.907 -5.804 1.00 93.56 113 ASP A C 1
ATOM 808 O O . ASP A 1 113 ? 0.624 -11.324 -6.883 1.00 93.56 113 ASP A O 1
ATOM 812 N N . PHE A 1 114 ? 1.297 -11.309 -4.749 1.00 95.50 114 PHE A N 1
ATOM 813 C CA . PHE A 1 114 ? 1.827 -9.951 -4.711 1.00 95.50 114 PHE A CA 1
ATOM 814 C C . PHE A 1 114 ? 3.244 -9.935 -4.139 1.00 95.50 114 PHE A C 1
ATOM 816 O O . PHE A 1 114 ? 3.634 -10.797 -3.352 1.00 95.50 114 PHE A O 1
ATOM 823 N N . GLN A 1 115 ? 4.023 -8.932 -4.539 1.00 95.00 115 GLN A N 1
ATOM 824 C CA . GLN A 1 115 ? 5.389 -8.716 -4.054 1.00 95.00 115 GLN A CA 1
ATOM 825 C C . GLN A 1 115 ? 5.431 -7.636 -2.975 1.00 95.00 115 GLN A C 1
ATOM 827 O O . GLN A 1 115 ? 6.315 -7.647 -2.122 1.00 95.00 115 GLN A O 1
ATOM 832 N N . ILE A 1 116 ? 4.478 -6.703 -3.017 1.00 96.12 116 ILE A N 1
ATOM 833 C CA . ILE A 1 116 ? 4.414 -5.553 -2.120 1.00 96.12 116 ILE A CA 1
ATOM 834 C C . ILE A 1 116 ? 3.069 -5.574 -1.403 1.00 96.12 116 ILE A C 1
ATOM 836 O O . ILE A 1 116 ? 2.033 -5.844 -2.011 1.00 96.12 116 ILE A O 1
ATOM 840 N N . TRP A 1 117 ? 3.079 -5.266 -0.112 1.00 96.88 117 TRP A N 1
ATOM 841 C CA . TRP A 1 117 ? 1.873 -5.116 0.688 1.00 96.88 117 TRP A CA 1
ATOM 842 C C . TRP A 1 117 ? 1.891 -3.767 1.401 1.00 96.88 117 TRP A C 1
ATOM 844 O O . TRP A 1 117 ? 2.845 -3.454 2.109 1.00 96.88 117 TRP A O 1
ATOM 854 N N . LEU A 1 118 ? 0.833 -2.979 1.206 1.00 97.62 118 LEU A N 1
ATOM 855 C CA . LEU A 1 118 ? 0.618 -1.701 1.870 1.00 97.62 118 LEU A CA 1
ATOM 856 C C . LEU A 1 118 ? -0.650 -1.772 2.739 1.00 97.62 118 LEU A C 1
ATOM 858 O O . LEU A 1 118 ? -1.762 -1.634 2.216 1.00 97.62 118 LEU A O 1
ATOM 862 N N . PRO A 1 119 ? -0.511 -2.027 4.051 1.00 97.06 119 PRO A N 1
ATOM 863 C CA . PRO A 1 119 ? -1.636 -1.997 4.976 1.00 97.06 119 PRO A CA 1
ATOM 864 C C . PRO A 1 119 ? -2.034 -0.561 5.355 1.00 97.06 119 PRO A C 1
ATOM 866 O O . PRO A 1 119 ? -1.244 0.374 5.252 1.00 97.06 119 PRO A O 1
ATOM 869 N N . ASP A 1 120 ? -3.252 -0.412 5.872 1.00 95.56 120 ASP A N 1
ATOM 870 C CA . ASP A 1 120 ? -3.776 0.819 6.487 1.00 95.56 120 ASP A CA 1
ATOM 871 C C . ASP A 1 120 ? -3.106 1.154 7.832 1.00 95.56 120 ASP A C 1
ATOM 873 O O . ASP A 1 120 ? -3.169 2.292 8.294 1.00 95.56 120 ASP A O 1
ATOM 877 N N . SER A 1 121 ? -2.451 0.176 8.469 1.00 94.50 121 SER A N 1
ATOM 878 C CA . SER A 1 121 ? -1.685 0.372 9.701 1.00 94.50 121 SER A CA 1
ATOM 879 C C . SER A 1 121 ? -0.594 -0.684 9.886 1.00 94.50 121 SER A C 1
ATOM 881 O O . SER A 1 121 ? -0.749 -1.855 9.534 1.00 94.50 121 SER A O 1
ATOM 883 N N . ASP A 1 122 ? 0.494 -0.250 10.515 1.00 92.94 122 ASP A N 1
ATOM 884 C CA . ASP A 1 122 ? 1.587 -1.062 11.053 1.00 92.94 122 ASP A CA 1
ATOM 885 C C . ASP A 1 122 ? 1.140 -2.164 12.028 1.00 92.94 122 ASP A C 1
ATOM 887 O O . AS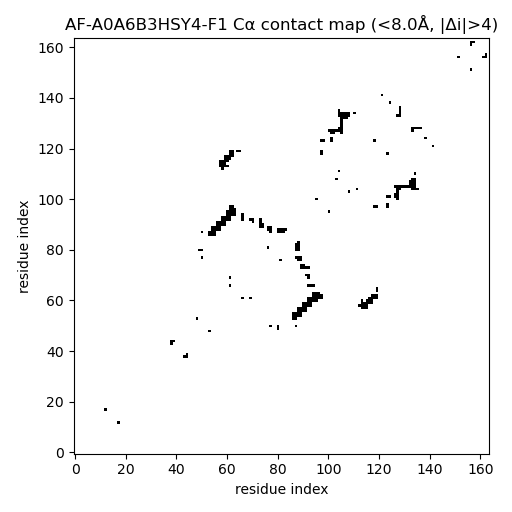P A 1 122 ? 1.798 -3.198 12.102 1.00 92.94 122 ASP A O 1
ATOM 891 N N . LEU A 1 123 ? -0.019 -2.027 12.686 1.00 92.44 123 LEU A N 1
ATOM 892 C CA . LEU A 1 123 ? -0.585 -3.063 13.563 1.00 92.44 123 LEU A CA 1
ATOM 893 C C . LEU A 1 123 ? -0.748 -4.423 12.860 1.00 92.44 123 LEU A C 1
ATOM 895 O O . LEU A 1 123 ? -0.737 -5.479 13.497 1.00 92.44 123 LEU A O 1
ATOM 899 N N . TRP A 1 124 ? -0.927 -4.409 11.536 1.00 94.69 124 TRP A N 1
ATOM 900 C CA . TRP A 1 124 ? -1.060 -5.622 10.739 1.00 94.69 124 TRP A CA 1
ATOM 901 C C . TRP A 1 124 ? 0.278 -6.318 10.496 1.00 94.69 124 TRP A C 1
ATOM 903 O O . TRP A 1 124 ? 0.279 -7.534 10.315 1.00 94.69 124 TRP A O 1
ATOM 913 N N . LEU A 1 125 ? 1.394 -5.585 10.532 1.00 93.25 125 LEU A N 1
ATOM 914 C CA . LEU A 1 125 ? 2.738 -6.151 10.408 1.00 93.25 125 LEU A CA 1
ATOM 915 C C . LEU A 1 125 ? 3.047 -7.028 11.624 1.00 93.25 125 LEU A C 1
ATOM 917 O O . LEU A 1 125 ? 3.364 -8.202 11.452 1.00 93.25 125 LEU A O 1
ATOM 921 N N . ASP A 1 126 ? 2.801 -6.517 12.836 1.00 91.06 126 ASP A N 1
ATOM 922 C CA . ASP A 1 126 ? 2.951 -7.280 14.085 1.00 91.06 126 ASP A CA 1
ATOM 923 C C . ASP A 1 126 ? 2.111 -8.569 14.062 1.00 91.06 126 ASP A C 1
ATOM 925 O O . ASP A 1 126 ? 2.536 -9.642 14.501 1.00 91.06 126 ASP A O 1
ATOM 929 N N . ARG A 1 127 ? 0.889 -8.481 13.518 1.00 90.75 127 ARG A N 1
ATOM 930 C CA . ARG A 1 127 ? 0.001 -9.639 13.375 1.00 90.75 127 ARG A CA 1
ATOM 931 C C . ARG A 1 127 ? 0.514 -10.644 12.342 1.00 90.75 127 ARG A C 1
ATOM 933 O O . ARG A 1 127 ? 0.398 -11.843 12.590 1.00 90.75 127 ARG A O 1
ATOM 940 N N . ALA A 1 128 ? 1.035 -10.170 11.213 1.00 92.38 128 ALA A N 1
ATOM 941 C CA . ALA A 1 128 ? 1.579 -11.004 10.146 1.00 92.38 128 ALA A CA 1
ATOM 942 C C . ALA A 1 128 ? 2.853 -11.745 10.587 1.00 92.38 128 ALA A C 1
ATOM 944 O O . ALA A 1 128 ? 3.023 -12.917 10.256 1.00 92.38 128 ALA A O 1
ATOM 945 N N . GLU A 1 129 ? 3.718 -11.099 11.375 1.00 88.81 129 GLU A N 1
ATOM 946 C CA . GLU A 1 129 ? 4.919 -11.728 11.941 1.00 88.81 129 GLU A CA 1
ATOM 947 C C . GLU A 1 129 ? 4.562 -12.839 12.943 1.00 88.81 129 GLU A C 1
ATOM 949 O O . GLU A 1 129 ? 5.191 -13.905 12.955 1.00 88.81 129 GLU A O 1
ATOM 954 N N . GLY A 1 130 ? 3.509 -12.637 13.743 1.00 77.31 130 GLY A N 1
ATOM 955 C CA . GLY A 1 130 ? 2.951 -13.657 14.630 1.00 77.31 130 GLY A CA 1
ATOM 956 C C . GLY A 1 130 ? 4.002 -14.299 15.550 1.00 77.31 130 GLY A C 1
ATOM 957 O O . GLY A 1 130 ? 4.709 -13.616 16.283 1.00 77.31 130 GLY A O 1
ATOM 958 N N . LEU A 1 131 ? 4.099 -15.637 15.534 1.00 70.88 131 LEU A N 1
ATOM 959 C CA . LEU A 1 131 ? 5.120 -16.409 16.272 1.00 70.88 131 LEU A CA 1
ATOM 960 C C . LEU A 1 131 ? 6.400 -16.686 15.448 1.00 70.88 131 LEU A C 1
ATOM 962 O O . LEU A 1 131 ? 7.206 -17.528 15.843 1.00 70.88 131 LEU A O 1
ATOM 966 N N . GLY A 1 132 ? 6.578 -16.040 14.289 1.00 72.50 132 GLY A N 1
ATOM 967 C CA . GLY A 1 132 ? 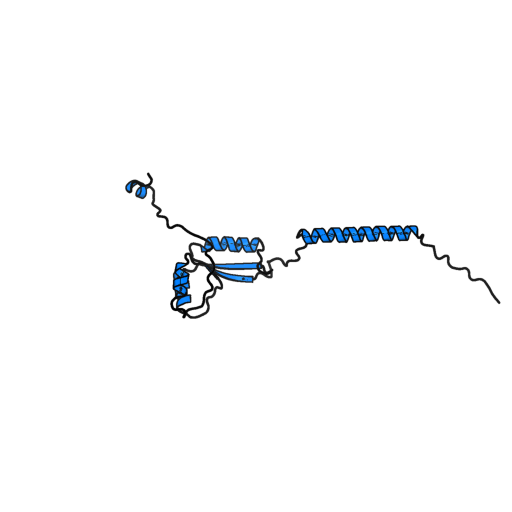7.753 -16.206 13.420 1.00 72.50 132 GLY A CA 1
ATOM 968 C C . GLY A 1 132 ? 7.753 -17.469 12.548 1.00 72.50 132 GLY A C 1
ATOM 969 O O . GLY A 1 132 ? 8.803 -17.882 12.066 1.00 72.50 132 GLY A O 1
ATOM 970 N N . THR A 1 133 ? 6.593 -18.107 12.362 1.00 78.44 133 THR A N 1
ATOM 971 C CA . THR A 1 133 ? 6.439 -19.319 11.520 1.00 78.44 133 THR A CA 1
ATOM 972 C C . THR A 1 133 ? 5.745 -19.058 10.179 1.00 78.44 133 THR A C 1
ATOM 974 O O . THR A 1 133 ? 5.620 -19.976 9.371 1.00 78.44 133 THR A O 1
ATOM 977 N N . GLY A 1 134 ? 5.303 -17.818 9.952 1.00 86.25 134 GLY A N 1
ATOM 978 C CA . GLY A 1 134 ? 4.652 -17.377 8.722 1.00 86.25 134 GLY A CA 1
ATOM 979 C C . GLY A 1 134 ? 5.632 -17.044 7.594 1.00 86.25 134 GLY A C 1
ATOM 980 O O . GLY A 1 134 ? 6.838 -17.287 7.681 1.00 86.25 134 GLY A O 1
ATOM 981 N N . ILE A 1 135 ? 5.099 -16.470 6.519 1.00 90.19 135 ILE A N 1
ATOM 982 C CA . ILE A 1 135 ? 5.892 -15.966 5.395 1.00 90.19 135 ILE A CA 1
ATOM 983 C C . ILE A 1 135 ? 6.676 -14.732 5.870 1.00 90.19 135 ILE A C 1
ATOM 985 O O . ILE A 1 135 ? 6.063 -13.800 6.394 1.00 90.19 135 ILE A O 1
ATOM 989 N N . PRO A 1 136 ? 8.012 -14.695 5.704 1.00 89.12 136 PRO A N 1
ATOM 990 C CA . PRO A 1 136 ? 8.813 -13.571 6.164 1.00 89.12 136 PRO A CA 1
ATOM 991 C C . PRO A 1 136 ? 8.461 -12.306 5.381 1.00 89.12 136 PRO A C 1
ATOM 993 O O . PRO A 1 136 ? 8.448 -12.307 4.149 1.00 89.12 136 PRO A O 1
ATOM 996 N N . ILE A 1 137 ? 8.227 -11.218 6.107 1.00 90.62 137 ILE A N 1
ATOM 997 C CA . ILE A 1 137 ? 8.050 -9.878 5.551 1.00 90.62 137 ILE A CA 1
ATOM 998 C C . ILE A 1 137 ? 9.300 -9.039 5.820 1.00 90.62 137 ILE A C 1
ATOM 1000 O O . ILE A 1 137 ? 10.043 -9.294 6.764 1.00 90.62 137 ILE A O 1
ATOM 1004 N N . SER A 1 138 ? 9.557 -8.052 4.966 1.00 91.94 138 SER A N 1
ATOM 1005 C CA . SER A 1 138 ? 10.627 -7.064 5.155 1.00 91.94 138 SER A CA 1
ATOM 1006 C C . SER A 1 138 ? 9.986 -5.686 5.324 1.00 91.94 138 SER A C 1
ATOM 1008 O O . SER A 1 138 ? 9.696 -5.044 4.313 1.00 91.94 138 SER A O 1
ATOM 1010 N N . PRO A 1 139 ? 9.694 -5.256 6.567 1.00 90.25 139 PRO A N 1
ATOM 1011 C CA . PRO A 1 139 ? 9.024 -3.987 6.822 1.00 90.25 139 PRO A CA 1
ATOM 1012 C C . PRO A 1 139 ? 9.837 -2.796 6.310 1.00 90.25 139 PRO A C 1
ATOM 1014 O O . PRO A 1 139 ? 11.062 -2.762 6.436 1.00 90.25 139 PRO A O 1
ATOM 1017 N N . SER A 1 140 ? 9.136 -1.801 5.774 1.00 90.62 140 SER A N 1
ATOM 1018 C CA . SER A 1 140 ? 9.673 -0.474 5.475 1.00 90.62 140 SER A CA 1
ATOM 1019 C C . SER A 1 140 ? 9.095 0.564 6.437 1.00 90.62 140 SER A C 1
ATOM 1021 O O . SER A 1 140 ? 8.117 0.296 7.137 1.00 90.62 140 SER A O 1
ATOM 1023 N N . ASP A 1 141 ? 9.662 1.769 6.435 1.00 92.44 141 ASP A N 1
ATOM 1024 C CA . ASP A 1 141 ? 9.092 2.895 7.175 1.00 92.44 141 ASP A CA 1
ATOM 1025 C C . ASP A 1 141 ? 7.671 3.228 6.693 1.00 92.44 141 ASP A C 1
ATOM 1027 O O . ASP A 1 141 ? 7.306 2.994 5.534 1.00 92.44 141 ASP A O 1
ATOM 1031 N N . SER A 1 142 ? 6.873 3.813 7.590 1.00 93.19 142 SER A N 1
ATOM 1032 C CA . SER A 1 142 ? 5.543 4.308 7.238 1.00 93.19 142 SER A CA 1
ATOM 1033 C C . SER A 1 142 ? 5.629 5.438 6.208 1.00 93.19 142 SER A C 1
ATOM 1035 O O . SER A 1 142 ? 6.395 6.390 6.363 1.00 93.19 142 SER A O 1
ATOM 1037 N N . VAL A 1 143 ? 4.792 5.350 5.173 1.00 93.62 143 VAL A N 1
ATOM 1038 C CA . VAL A 1 143 ? 4.694 6.347 4.092 1.00 93.62 143 VAL A CA 1
ATOM 1039 C C . VAL A 1 143 ? 3.574 7.367 4.313 1.00 93.62 143 VAL A C 1
ATOM 1041 O O . VAL A 1 143 ? 3.519 8.382 3.620 1.00 93.62 143 VAL A O 1
ATOM 1044 N N . ALA A 1 144 ? 2.667 7.107 5.258 1.00 92.94 144 ALA A N 1
ATOM 1045 C CA . ALA A 1 144 ? 1.509 7.9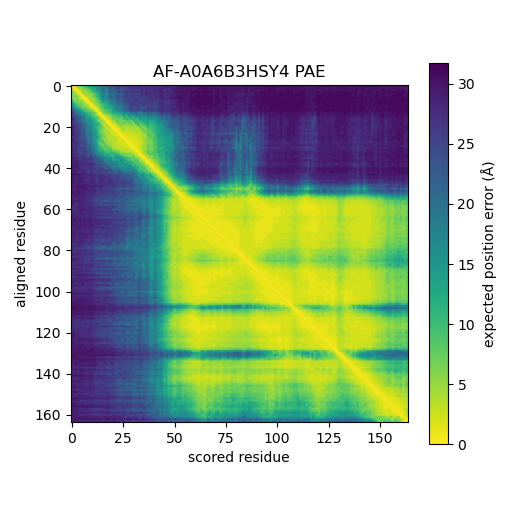51 5.526 1.00 92.94 144 ALA A CA 1
ATOM 1046 C C . ALA A 1 144 ? 1.010 7.786 6.967 1.00 92.94 144 ALA A C 1
ATOM 1048 O O . ALA A 1 144 ? 1.125 6.725 7.571 1.00 92.94 144 ALA A O 1
ATOM 1049 N N . SER A 1 145 ? 0.384 8.838 7.492 1.00 92.12 145 SER A N 1
ATOM 1050 C CA . SER A 1 145 ? -0.255 8.821 8.809 1.00 92.12 145 SER A CA 1
ATOM 1051 C C . SER A 1 145 ? -1.670 9.368 8.699 1.00 92.12 145 SER A C 1
ATOM 1053 O O . SER A 1 145 ? -1.880 10.436 8.122 1.00 92.12 145 SER A O 1
ATOM 1055 N N . SER A 1 146 ? -2.637 8.673 9.295 1.00 87.75 146 SER A N 1
ATOM 1056 C CA . SER A 1 146 ? -4.040 9.095 9.321 1.00 87.75 146 SER A CA 1
ATOM 1057 C C . SER A 1 146 ? -4.533 9.313 10.755 1.00 87.75 146 SER A C 1
ATOM 1059 O O . SER A 1 146 ? -4.366 8.426 11.595 1.00 87.75 146 SER A O 1
ATOM 1061 N N . PRO A 1 147 ? -5.178 10.450 11.070 1.00 88.75 147 PRO A N 1
ATOM 1062 C CA . PRO A 1 147 ? -5.854 10.622 12.348 1.00 88.75 147 PRO A CA 1
ATOM 1063 C C . PRO A 1 147 ? -7.196 9.879 12.370 1.00 88.75 147 PRO A C 1
ATOM 1065 O O . PRO A 1 147 ? -7.926 9.854 11.380 1.00 88.75 147 PRO A O 1
ATOM 1068 N N . VAL A 1 148 ? -7.579 9.359 13.537 1.00 89.25 148 VAL A N 1
ATOM 1069 C CA . VAL A 1 148 ? -8.947 8.877 13.774 1.00 89.25 148 VAL A CA 1
ATOM 1070 C C . VAL A 1 148 ? -9.824 10.062 14.173 1.00 89.25 148 VAL A C 1
ATOM 1072 O O . VAL A 1 148 ? -9.587 10.706 15.195 1.00 89.25 148 VAL A O 1
ATOM 1075 N N . GLY A 1 149 ? -10.840 10.356 13.361 1.00 90.50 149 GLY A N 1
ATOM 1076 C CA . GLY A 1 149 ? -11.791 11.443 13.592 1.00 90.50 149 GLY A CA 1
ATOM 1077 C C . GLY A 1 149 ? -13.224 10.940 13.752 1.00 90.50 149 GLY A C 1
ATOM 1078 O O . GLY A 1 149 ? -13.645 10.008 13.071 1.00 90.50 149 GLY A O 1
ATOM 1079 N N . LEU A 1 150 ? -13.999 11.586 14.627 1.00 90.00 150 LEU A N 1
ATOM 1080 C CA . LEU A 1 150 ? -15.441 11.366 14.728 1.00 90.00 150 LEU A CA 1
ATOM 1081 C C . LEU A 1 150 ? -16.179 12.418 13.896 1.00 90.00 150 LEU A C 1
ATOM 1083 O O . LEU A 1 150 ? -16.112 13.610 14.195 1.00 90.00 150 LEU A O 1
ATOM 1087 N N . ALA A 1 151 ? -16.921 11.970 12.886 1.00 90.31 151 ALA A N 1
ATOM 1088 C CA . ALA A 1 151 ? -17.807 12.817 12.098 1.00 90.31 151 ALA A CA 1
ATOM 1089 C C . ALA A 1 151 ? -19.270 12.578 12.486 1.00 90.31 151 ALA A C 1
ATOM 1091 O O . ALA A 1 151 ? -19.683 11.462 12.798 1.00 90.31 151 ALA A O 1
ATOM 1092 N N . MET A 1 152 ? -20.072 13.638 12.453 1.00 92.75 152 MET A N 1
ATOM 1093 C CA . MET A 1 152 ? -21.499 13.580 12.753 1.00 92.75 152 MET A CA 1
ATOM 1094 C C . MET A 1 152 ? -22.271 14.498 11.820 1.00 92.75 152 MET A C 1
ATOM 1096 O O . MET A 1 152 ? -21.814 15.586 11.473 1.00 92.75 152 MET A O 1
ATOM 1100 N N . VAL A 1 153 ? -23.466 14.061 11.427 1.00 94.75 153 VAL A N 1
ATOM 1101 C CA . VAL A 1 153 ? -24.374 14.911 10.657 1.00 94.75 153 VAL A CA 1
ATOM 1102 C C . VAL A 1 153 ? -24.798 16.123 11.498 1.00 94.75 153 VAL A C 1
ATOM 1104 O O . VAL A 1 153 ? -24.953 15.982 12.717 1.00 94.75 153 VAL A O 1
ATOM 1107 N N . PRO A 1 154 ? -25.060 17.292 10.884 1.00 92.12 154 PRO A N 1
ATOM 1108 C CA . PRO A 1 154 ? -25.330 18.527 11.627 1.00 92.12 154 PRO A CA 1
ATOM 1109 C C . PRO A 1 154 ? -26.465 18.408 12.651 1.00 92.12 154 PRO A C 1
ATOM 1111 O O . PRO A 1 154 ? -26.392 18.951 13.748 1.00 92.12 154 PRO A O 1
ATOM 1114 N N . SER A 1 155 ? -27.513 17.642 12.334 1.00 93.56 155 SER A N 1
ATOM 1115 C CA . SER A 1 155 ? -28.639 17.444 13.252 1.00 93.56 155 SER A CA 1
ATOM 1116 C C . SER A 1 155 ? -28.248 16.665 14.512 1.00 93.56 155 SER A C 1
ATOM 1118 O O . SER A 1 155 ? -28.793 16.920 15.583 1.00 93.56 155 SER A O 1
ATOM 1120 N N . ALA A 1 156 ? -27.313 15.718 14.406 1.00 93.06 156 ALA A N 1
ATOM 112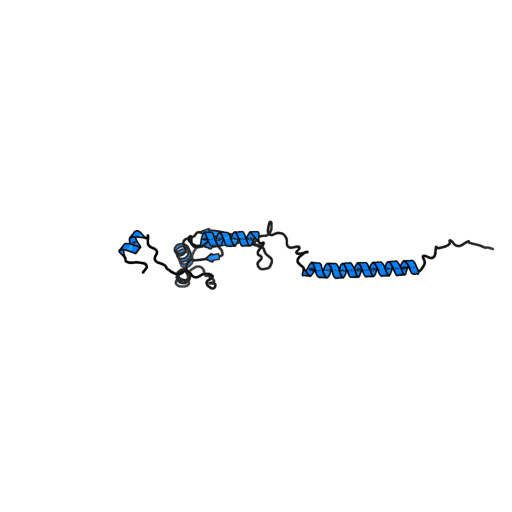1 C CA . ALA A 1 156 ? -26.783 14.985 15.549 1.00 93.06 156 ALA A CA 1
ATOM 1122 C C . ALA A 1 156 ? -25.806 15.851 16.351 1.00 93.06 156 ALA A C 1
ATOM 1124 O O . ALA A 1 156 ? -25.872 15.843 17.578 1.00 93.06 156 ALA A O 1
ATOM 1125 N N . SER A 1 157 ? -24.975 16.6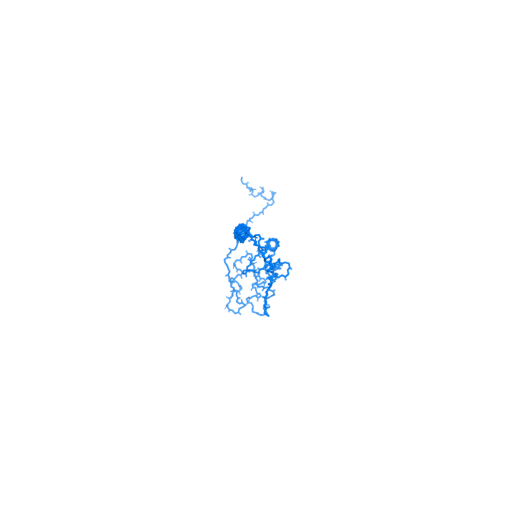45 15.670 1.00 93.44 157 SER A N 1
ATOM 1126 C CA . SER A 1 157 ? -24.008 17.526 16.328 1.00 93.44 157 SER A CA 1
ATOM 1127 C C . SER A 1 157 ? -24.683 18.600 17.171 1.00 93.44 157 SER A C 1
ATOM 1129 O O . SER A 1 157 ? -24.349 18.762 18.341 1.00 93.44 157 SER A O 1
ATOM 1131 N N . GLN A 1 158 ? -25.719 19.246 16.632 1.00 90.88 158 GLN A N 1
ATOM 1132 C CA . GLN A 1 158 ? -26.477 20.276 17.340 1.00 90.88 158 GLN A CA 1
ATOM 1133 C C . GLN A 1 158 ? -27.146 19.735 18.609 1.00 90.88 158 GLN A C 1
ATOM 1135 O O . GLN A 1 158 ? -27.117 20.396 19.643 1.00 90.88 158 GLN A O 1
ATOM 1140 N N . ARG A 1 159 ? -27.696 18.509 18.571 1.00 92.19 159 ARG A N 1
ATOM 1141 C CA . ARG A 1 159 ? -28.285 17.863 19.762 1.00 92.19 159 ARG A CA 1
ATOM 1142 C C . ARG A 1 159 ? -27.256 17.566 20.851 1.00 92.19 159 ARG A C 1
ATOM 1144 O O . ARG A 1 159 ? -27.611 17.551 22.024 1.00 92.19 159 ARG A O 1
ATOM 1151 N N . LEU A 1 160 ? -26.008 17.323 20.461 1.00 90.31 160 LEU A N 1
ATOM 1152 C CA . LEU A 1 160 ? -24.885 17.079 21.367 1.00 90.31 160 LEU A CA 1
ATOM 1153 C C . LEU A 1 160 ? -24.158 18.375 21.772 1.00 90.31 160 LEU A C 1
ATOM 1155 O O . LEU A 1 160 ? -23.201 18.322 22.541 1.00 90.31 160 LEU A O 1
ATOM 1159 N N . GLY A 1 161 ? -24.608 19.537 21.281 1.00 87.69 161 GLY A N 1
ATOM 1160 C CA . GLY A 1 161 ? -23.985 20.833 21.552 1.00 87.69 161 GLY A CA 1
ATOM 1161 C C . GLY A 1 161 ? -22.625 21.022 20.870 1.00 87.69 161 GLY A C 1
ATOM 1162 O O . GLY A 1 161 ? -21.774 21.726 21.411 1.00 87.69 161 GLY A O 1
ATOM 1163 N N . TRP A 1 162 ? -22.391 20.358 19.733 1.00 84.56 162 TRP A N 1
ATOM 1164 C CA . TRP A 1 162 ? -21.152 20.423 18.950 1.00 84.56 162 TRP A CA 1
ATOM 1165 C C . TRP A 1 162 ? -21.380 21.041 17.553 1.00 84.56 162 TRP A C 1
ATOM 1167 O O . TRP A 1 162 ? -22.396 20.736 16.913 1.00 84.56 162 TRP A O 1
ATOM 1177 N N . PRO A 1 163 ? -20.405 21.798 17.003 1.00 79.31 163 PRO A N 1
ATOM 1178 C CA . PRO A 1 163 ? -19.251 22.412 17.679 1.00 79.31 163 PRO A CA 1
ATOM 1179 C C . PRO A 1 163 ? -19.668 23.645 18.510 1.00 79.31 163 PRO A C 1
ATOM 1181 O O . PRO A 1 163 ? -20.792 24.126 18.372 1.00 79.31 163 PRO A O 1
ATOM 1184 N N . LYS A 1 164 ? -18.781 24.132 19.388 1.00 63.12 164 LYS A N 1
ATOM 1185 C CA . LYS A 1 164 ? -18.960 25.437 20.053 1.00 63.12 164 LYS A CA 1
ATOM 1186 C C . LYS A 1 164 ? -18.715 26.591 19.090 1.00 63.12 164 LYS A C 1
ATOM 1188 O O . LYS A 1 164 ? -17.847 26.421 18.206 1.00 63.12 164 LYS A O 1
#

Nearest PDB structures (foldseek):
  3cg3-assembly1_A  TM=7.117E-01  e=5.408E-01  Pyrococcus horikoshii
  1sbp-assembly1_A  TM=7.303E-01  e=1.213E+00  Salmonella enterica subsp. enterica serovar Typhimurium
  3cg1-assembly2_B  TM=7.307E-01  e=1.817E+00  Pyrococcus furiosus
  7yg6-assembly1_A  TM=5.337E-01  e=2.544E+00  Ephydatia fluviatilis

Radius of gyration: 35.07 Å; Cα contacts (8 Å, |Δi|>4): 154; chains: 1; bounding box: 99×49×100 Å

Mean predicted aligned error: 14.65 Å

pLDDT: mean 80.63, std 17.73, range [35.03, 98.44]

Sequence (164 aa):
MPDAYAPEERGDASPRRRRRTIAIATLLVLAVATGTGVAVKGGLLSFSESCEDSAVHLSLAASPDIAPAVRAIAEEALANEVRSDGHCLDVDVVARDSYKVADALAGGGEAPDFQIWLPDSDLWLDRAEGLGTGIPISPSDSVASSPVGLAMVPSASQRLGWPK

Foldseek 3Di:
DDDDDDDDPPPPPDVVVVVVVVVVVVVVVVCVVVVVVVCVVVCVPPPQDQLVPFADEFEEEEAQVCQVVVVVVQVVQNVVQPDDPSHGYRYHYDHDHLQVVLCQQQVADDDDPGDHYHYPDPVSVCSSCPPVPGHDDDDDDDPDDDDDDDDDDPVVQVVVVPDD

Secondary structure (DSSP, 8-state):
----PPPP------HHHHHHHHHHHHHHHHHHHHHHHHHHHTTTT-----GGGT-EEEEEEE-TTTHHHHHHHHHHHHHTT-EETTEEEEEEEEE--HHHHHHHHHH--SPPS-SEEE-S-THHHHHHHTTS-S--------S----------HHHHHHTT---